Protein AF-A0AA51DRY0-F1 (afdb_monomer_lite)

Foldseek 3Di:
DVVVVVVVVVVCVVVVVVVVVVVVVVVVVCVVDDDPVVLVVVLVVLLVQLVVLLVVLVVCVVVVVPVSSVVSNVVSVVSNVVSVVVVVVVVD

Radius of gyration: 23.42 Å; chains: 1; bounding box: 46×47×59 Å

Sequence (92 aa):
MKQDKLFKVTRKAIERPLEFTQTLLEKTEKVRTPSPRVDKIGRTIGA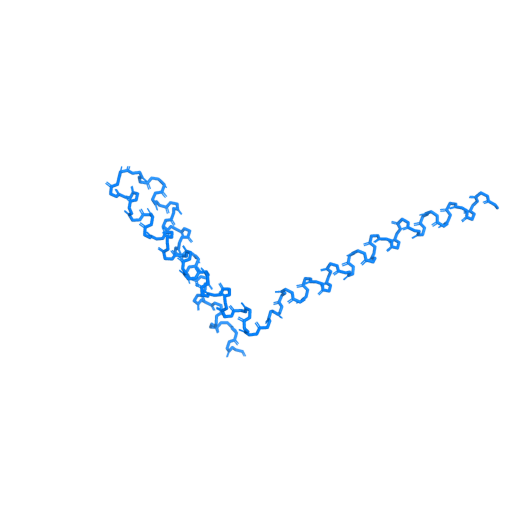YIGIGLLLTGAFQLFVGKIPWAIGTASAGGVTILSNLIYPLKNKK

Secondary structure (DSSP, 8-state):
-HHHHHHHHHHHHHHHHHHHHHHHHHHHHHHHS--HHHHHHHHHHHHHHHHHHHHHHHHHHHTT-HHHHHHHHHHHHHHHHHHHHHHHHTT-

pLDDT: mean 77.58, std 9.6, range [42.0, 89.5]

Structure (mmCIF, N/CA/C/O backbone):
data_AF-A0AA51DRY0-F1
#
_entry.id   AF-A0AA51DRY0-F1
#
loop_
_atom_site.group_PDB
_atom_site.id
_atom_site.type_symbol
_atom_site.label_atom_id
_atom_site.label_alt_id
_atom_site.label_comp_id
_atom_site.label_asym_id
_atom_site.label_entity_id
_atom_site.label_seq_id
_atom_site.pdbx_PDB_ins_code
_atom_site.Cartn_x
_atom_site.Cartn_y
_atom_site.Cartn_z
_atom_site.occupancy
_atom_site.B_iso_or_equiv
_atom_site.auth_seq_id
_atom_site.auth_comp_id
_atom_site.auth_asym_id
_atom_site.auth_atom_id
_atom_site.pdbx_PDB_model_num
ATOM 1 N N . MET A 1 1 ? -30.326 25.549 40.823 1.00 54.81 1 MET A N 1
ATOM 2 C CA . MET A 1 1 ? -30.732 26.008 39.470 1.00 54.81 1 MET A CA 1
ATOM 3 C C . MET A 1 1 ? -29.567 26.293 38.515 1.00 54.81 1 MET A C 1
ATOM 5 O O . MET A 1 1 ? -29.568 25.719 37.432 1.00 54.81 1 MET A O 1
ATOM 9 N N . LYS A 1 2 ? -28.573 27.145 38.843 1.00 58.97 2 LYS A N 1
ATOM 10 C CA . LYS A 1 2 ? -27.395 27.356 37.959 1.00 58.97 2 LYS A CA 1
ATOM 11 C C . LYS A 1 2 ? -26.413 26.169 37.950 1.00 58.97 2 LYS A C 1
ATOM 13 O O . LYS A 1 2 ? -25.914 25.826 36.882 1.00 58.97 2 LYS A O 1
ATOM 18 N N . GLN A 1 3 ? -26.192 25.507 39.091 1.00 62.66 3 GLN A N 1
ATOM 19 C CA . GLN A 1 3 ? -25.313 24.329 39.169 1.00 62.66 3 GLN A CA 1
ATOM 20 C C . GLN A 1 3 ? -25.852 23.118 38.393 1.00 62.66 3 GLN A C 1
ATOM 22 O O . GLN A 1 3 ? -25.092 22.471 37.684 1.00 62.66 3 GLN A O 1
ATOM 27 N N . ASP A 1 4 ? -27.162 22.868 38.423 1.00 66.62 4 ASP A N 1
ATOM 28 C CA . ASP A 1 4 ? -27.782 21.739 37.709 1.00 66.62 4 ASP A CA 1
ATOM 29 C C . ASP A 1 4 ? -27.631 21.849 36.185 1.00 66.62 4 ASP A C 1
ATOM 31 O O . ASP A 1 4 ? -27.465 20.851 35.481 1.00 66.62 4 ASP A O 1
ATOM 35 N N . LYS A 1 5 ? -27.663 23.083 35.658 1.00 67.94 5 LYS A N 1
ATOM 36 C CA . LYS A 1 5 ? -27.408 23.360 34.238 1.00 67.94 5 LYS A CA 1
ATOM 37 C C . LYS A 1 5 ? -25.943 23.129 33.876 1.00 67.94 5 LYS A C 1
ATOM 39 O O . LYS A 1 5 ? -25.684 22.495 32.859 1.00 67.94 5 LYS A O 1
ATOM 44 N N . LEU A 1 6 ? -25.010 23.594 34.708 1.00 69.88 6 LEU A N 1
ATOM 45 C CA . LEU A 1 6 ? -23.573 23.361 34.526 1.00 69.88 6 LEU A CA 1
ATOM 46 C C . LEU A 1 6 ? -23.247 21.866 34.550 1.00 69.88 6 LEU A C 1
ATOM 48 O O . LEU A 1 6 ? -22.597 21.374 33.636 1.00 69.88 6 LEU A O 1
ATOM 52 N N . PHE A 1 7 ? -23.797 21.122 35.509 1.00 73.88 7 PHE A N 1
ATOM 53 C CA . PHE A 1 7 ? -23.597 19.679 35.613 1.00 73.88 7 PHE A CA 1
ATOM 54 C C . PHE A 1 7 ? -24.143 18.927 34.390 1.00 73.88 7 PHE A C 1
ATOM 56 O O . PHE A 1 7 ? -23.475 18.045 33.858 1.00 73.88 7 PHE A O 1
ATOM 63 N N . LYS A 1 8 ? -25.318 19.312 33.869 1.00 70.81 8 LYS A N 1
ATOM 64 C CA . LYS A 1 8 ? -25.873 18.732 32.630 1.00 70.81 8 LYS A CA 1
ATOM 65 C C . LYS A 1 8 ? -25.048 19.059 31.385 1.00 70.81 8 LYS A C 1
ATOM 67 O O . LYS A 1 8 ? -24.937 18.204 30.508 1.00 70.81 8 LYS A O 1
ATOM 72 N N . VAL A 1 9 ? -24.496 20.269 31.286 1.00 74.38 9 VAL A N 1
ATOM 73 C CA . VAL A 1 9 ? -23.635 20.670 30.161 1.00 74.38 9 VAL A CA 1
ATOM 74 C C . VAL A 1 9 ? -22.314 19.911 30.209 1.00 74.38 9 VAL A C 1
ATOM 76 O O . VAL A 1 9 ? -21.940 19.313 29.205 1.00 74.38 9 VAL A O 1
ATOM 79 N N . THR A 1 10 ? -21.663 19.842 31.372 1.00 69.25 10 THR A N 1
ATOM 80 C CA . THR A 1 10 ? -20.425 19.073 31.564 1.00 69.25 10 THR A CA 1
ATOM 81 C C . THR A 1 10 ? -20.646 17.584 31.307 1.00 69.25 10 THR A C 1
ATOM 83 O O . THR A 1 10 ? -19.859 16.958 30.605 1.00 69.25 10 THR A O 1
ATOM 86 N N . ARG A 1 11 ? -21.758 17.016 31.787 1.00 71.38 11 ARG A N 1
ATOM 87 C CA . ARG A 1 11 ? -22.102 15.610 31.545 1.00 71.38 11 ARG A CA 1
ATOM 88 C C . ARG A 1 11 ? -22.328 15.323 30.058 1.00 71.38 11 ARG A C 1
ATOM 90 O O . ARG A 1 11 ? -21.721 14.397 29.533 1.00 71.38 11 ARG A O 1
ATOM 97 N N . LYS A 1 12 ? -23.090 16.167 29.347 1.00 69.38 12 LYS A N 1
ATOM 98 C CA . LYS A 1 12 ? -23.247 16.062 27.883 1.00 69.38 12 LYS A CA 1
ATOM 99 C C . LYS A 1 12 ? -21.927 16.235 27.130 1.00 69.38 12 LYS A C 1
ATOM 101 O O . LYS A 1 12 ? -21.735 15.586 26.107 1.00 69.38 12 LYS A O 1
ATOM 106 N N . ALA A 1 13 ? -21.040 17.105 27.611 1.00 68.50 13 ALA A N 1
ATOM 107 C CA . ALA A 1 13 ? -19.732 17.336 27.007 1.00 68.50 13 ALA A CA 1
ATOM 108 C C . ALA A 1 13 ? -18.781 16.140 27.166 1.00 68.50 13 ALA A C 1
ATOM 110 O O . ALA A 1 13 ? -17.853 16.024 26.379 1.00 68.50 13 ALA A O 1
ATOM 111 N N . ILE A 1 14 ? -19.023 15.251 28.136 1.00 70.25 14 ILE A N 1
ATOM 112 C CA . ILE A 1 14 ? -18.240 14.027 28.363 1.00 70.25 14 ILE A CA 1
ATOM 113 C C . ILE A 1 14 ? -18.909 12.808 27.707 1.00 70.25 14 ILE A C 1
ATOM 115 O O . ILE A 1 14 ? -18.230 12.011 27.068 1.00 70.25 14 ILE A O 1
ATOM 119 N N . GLU A 1 15 ? -20.235 12.678 27.797 1.00 71.31 15 GLU A N 1
ATOM 120 C CA . GLU A 1 15 ? -20.985 11.555 27.211 1.00 71.31 15 GLU A CA 1
ATOM 121 C C . GLU A 1 15 ? -20.852 11.513 25.684 1.00 71.31 15 GLU A C 1
ATOM 123 O O . GLU A 1 15 ? -20.600 10.456 25.116 1.00 71.31 15 GLU A O 1
ATOM 128 N N . ARG A 1 16 ? -20.919 12.666 25.007 1.00 71.69 16 ARG A N 1
ATOM 129 C CA . ARG A 1 16 ? -20.805 12.737 23.540 1.00 71.69 16 ARG A CA 1
ATOM 130 C C . ARG A 1 16 ? -19.460 12.242 22.988 1.00 71.69 16 ARG A C 1
ATOM 132 O O . ARG A 1 16 ? -19.484 11.415 22.077 1.00 71.69 16 ARG A O 1
ATOM 139 N N . PRO A 1 17 ? -18.294 12.699 23.481 1.00 74.50 17 PRO A N 1
ATOM 140 C CA . PRO A 1 17 ? -17.014 12.161 23.031 1.00 74.50 17 PRO A CA 1
ATOM 141 C C . PRO A 1 17 ? -16.794 10.711 23.474 1.00 74.50 17 PRO A C 1
ATOM 143 O O . PRO A 1 17 ? -16.128 9.973 22.751 1.00 74.50 17 PRO A O 1
ATOM 146 N N . LEU A 1 18 ? -17.368 10.270 24.599 1.00 78.62 18 LEU A N 1
ATOM 147 C CA . LEU A 1 18 ? -17.270 8.877 25.043 1.00 78.62 18 LEU A CA 1
ATOM 148 C C . LEU A 1 18 ? -18.048 7.928 24.115 1.00 78.62 18 LEU A C 1
ATOM 150 O O . LEU A 1 18 ? -17.473 6.960 23.621 1.00 78.62 18 LEU A O 1
ATOM 154 N N . GLU A 1 19 ? -19.309 8.244 23.805 1.00 80.69 19 GLU A N 1
ATOM 155 C CA . GLU A 1 19 ? -20.136 7.506 22.836 1.00 80.69 19 GLU A CA 1
ATOM 156 C C . GLU A 1 19 ? -19.487 7.487 21.446 1.00 80.69 19 GLU A C 1
ATOM 158 O O . GLU A 1 19 ? -19.449 6.454 20.772 1.00 80.69 19 GLU A O 1
ATOM 163 N N . PHE A 1 20 ? -18.923 8.621 21.021 1.00 78.00 20 PHE A N 1
ATOM 164 C CA . PHE A 1 20 ? -18.199 8.718 19.758 1.00 78.00 20 PHE A CA 1
ATOM 165 C C . PHE A 1 20 ? -16.955 7.822 19.746 1.00 78.00 20 PHE A C 1
ATOM 167 O O . PHE A 1 20 ? -16.742 7.078 18.791 1.00 78.00 20 PHE A O 1
ATOM 174 N N . THR A 1 21 ? -16.171 7.833 20.825 1.00 79.94 21 THR A N 1
ATOM 175 C CA . THR A 1 21 ? -14.977 6.987 20.965 1.00 79.94 21 THR A CA 1
ATOM 176 C C . THR A 1 21 ? -15.343 5.507 20.955 1.00 79.94 21 THR A C 1
ATOM 178 O O . THR A 1 21 ? -14.698 4.734 20.253 1.00 79.94 21 THR A O 1
ATOM 181 N N . GLN A 1 22 ? -16.404 5.110 21.664 1.00 83.00 22 GLN A N 1
ATOM 182 C CA . GLN A 1 22 ? -16.899 3.730 21.663 1.00 83.00 22 GLN A CA 1
ATOM 183 C C . GLN A 1 22 ? -17.372 3.295 20.272 1.00 83.00 22 GLN A C 1
ATOM 185 O O . GLN A 1 22 ? -16.973 2.236 19.795 1.00 83.00 22 GLN A O 1
ATOM 190 N N . THR A 1 23 ? -18.129 4.146 19.575 1.00 82.44 23 THR A N 1
ATOM 191 C CA . THR A 1 23 ? -18.594 3.873 18.205 1.00 82.44 23 THR A CA 1
ATOM 192 C C . THR A 1 23 ? -17.423 3.723 17.228 1.00 82.44 23 THR A C 1
ATOM 194 O O . THR A 1 23 ? -17.438 2.867 16.340 1.00 82.44 23 THR A O 1
ATOM 197 N N . LEU A 1 24 ? -16.385 4.553 17.375 1.00 83.25 24 LEU A N 1
ATOM 198 C CA . LEU A 1 24 ? -15.164 4.449 16.579 1.00 83.25 24 LEU A CA 1
ATOM 199 C C . LEU A 1 24 ? -14.379 3.178 16.897 1.00 83.25 24 LEU A C 1
ATOM 201 O O . LEU A 1 24 ? -13.860 2.554 15.974 1.00 83.25 24 LEU A O 1
ATOM 205 N N . LEU A 1 25 ? -14.313 2.781 18.167 1.00 82.62 25 LEU A N 1
ATOM 206 C CA . LEU A 1 25 ? -13.692 1.531 18.600 1.00 82.62 25 LEU A CA 1
ATOM 207 C C . LEU A 1 25 ? -14.390 0.325 17.969 1.00 82.62 25 LEU A C 1
ATOM 209 O O . LEU A 1 25 ? -13.725 -0.486 17.333 1.00 82.62 25 LEU A O 1
ATOM 213 N N . GLU A 1 26 ? -15.721 0.272 18.030 1.00 80.00 26 GLU A N 1
ATOM 214 C CA . GLU A 1 26 ? -16.533 -0.793 17.426 1.00 80.00 26 GLU A CA 1
ATOM 215 C C . GLU A 1 26 ? -16.361 -0.863 15.900 1.00 80.00 26 GLU A C 1
ATOM 217 O O . GLU A 1 26 ? -16.235 -1.941 15.310 1.00 80.00 26 GLU A O 1
ATOM 222 N N . LYS A 1 27 ? -16.329 0.297 15.228 1.00 79.19 27 LYS A N 1
ATOM 223 C CA . LYS A 1 27 ? -16.038 0.359 13.788 1.00 79.19 27 LYS A CA 1
ATOM 224 C C . LYS A 1 27 ? -14.615 -0.094 13.478 1.00 79.19 27 LYS A C 1
ATOM 226 O O . LYS A 1 27 ? -14.413 -0.809 12.500 1.00 79.19 27 LYS A O 1
ATOM 231 N N . THR A 1 28 ? -13.641 0.305 14.289 1.00 76.19 28 THR A N 1
ATOM 232 C CA . THR A 1 28 ? -12.231 -0.057 14.099 1.00 76.19 28 THR A CA 1
ATOM 233 C C . THR A 1 28 ? -12.018 -1.549 14.312 1.00 76.19 28 THR A C 1
ATOM 235 O O . THR A 1 28 ? -11.291 -2.171 13.545 1.00 76.19 28 THR A O 1
ATOM 238 N N . GLU A 1 29 ? -12.688 -2.149 15.293 1.00 72.12 29 GLU A N 1
ATOM 239 C CA . GLU A 1 29 ? -12.651 -3.589 15.535 1.00 72.12 29 GLU A CA 1
ATOM 240 C C . GLU A 1 29 ? -13.178 -4.366 14.323 1.00 72.12 29 GLU A C 1
ATOM 242 O O . GLU A 1 29 ? -12.486 -5.245 13.816 1.00 72.12 29 GLU A O 1
ATOM 247 N N . LYS A 1 30 ? -14.319 -3.947 13.755 1.00 67.06 30 LYS A N 1
ATOM 248 C CA . LYS A 1 30 ? -14.864 -4.530 12.512 1.00 67.06 30 LYS A CA 1
ATOM 249 C C . LYS A 1 30 ? -13.933 -4.385 11.303 1.00 67.06 30 LYS A C 1
ATOM 251 O O . LYS A 1 30 ? -13.960 -5.227 10.409 1.00 67.06 30 LYS A O 1
ATOM 256 N N . VAL A 1 31 ? -13.120 -3.329 11.251 1.00 70.56 31 VAL A N 1
ATOM 257 C CA . VAL A 1 31 ? -12.107 -3.127 10.198 1.00 70.56 31 VAL A CA 1
ATOM 258 C C . VAL A 1 31 ? -10.844 -3.955 10.466 1.00 70.56 31 VAL A C 1
ATOM 260 O O . VAL A 1 31 ? -10.196 -4.400 9.521 1.00 70.56 31 VAL A O 1
ATOM 263 N N . ARG A 1 32 ? -10.498 -4.192 11.736 1.00 65.25 32 ARG A N 1
ATOM 264 C CA . ARG A 1 32 ? -9.314 -4.956 12.157 1.00 65.25 32 ARG A CA 1
ATOM 265 C C . ARG A 1 32 ? -9.458 -6.455 11.888 1.00 65.25 32 ARG A C 1
ATOM 267 O O . ARG A 1 32 ? -8.459 -7.106 11.590 1.00 65.25 32 ARG A O 1
ATOM 274 N N . THR A 1 33 ? -10.674 -6.988 11.963 1.00 70.12 33 THR A N 1
ATOM 275 C CA . THR A 1 33 ? -11.015 -8.383 11.638 1.00 70.12 33 THR A CA 1
ATOM 276 C C . THR A 1 33 ? -12.003 -8.435 10.469 1.00 70.12 33 THR A C 1
ATOM 278 O O . THR A 1 33 ? -13.181 -8.758 10.643 1.00 70.12 33 THR A O 1
ATOM 281 N N . PRO A 1 34 ? -11.549 -8.109 9.245 1.00 69.44 34 PRO A N 1
ATOM 282 C CA . PRO A 1 34 ? -12.418 -8.122 8.080 1.00 69.44 34 PRO A CA 1
ATOM 283 C C . PRO A 1 34 ? -12.903 -9.545 7.775 1.00 69.44 34 PRO A C 1
ATOM 285 O O . PRO A 1 34 ? -12.206 -10.535 8.002 1.00 69.44 34 PRO A O 1
ATOM 288 N N . SER A 1 35 ? -14.104 -9.654 7.201 1.00 76.62 35 SER A N 1
ATOM 289 C CA . SER A 1 35 ? -14.609 -10.946 6.725 1.00 76.62 35 SER A CA 1
ATOM 290 C C . SER A 1 35 ? -13.702 -11.529 5.621 1.00 76.62 35 SER A C 1
ATOM 292 O O . SER A 1 35 ? -13.119 -10.765 4.843 1.00 76.62 35 SER A O 1
ATOM 294 N N . PRO A 1 36 ? -13.640 -12.866 5.454 1.00 76.75 36 PRO A N 1
ATOM 295 C CA . PRO A 1 36 ? -12.747 -13.512 4.481 1.00 76.75 36 PRO A CA 1
ATOM 296 C C . PRO A 1 36 ? -12.941 -13.037 3.033 1.00 76.75 36 PRO A C 1
ATOM 298 O O . PRO A 1 36 ? -12.005 -13.040 2.235 1.00 76.75 36 PRO A O 1
ATOM 301 N N . ARG A 1 37 ? -14.165 -12.623 2.675 1.00 78.06 37 ARG A N 1
ATOM 302 C CA . ARG A 1 37 ? -14.488 -12.102 1.338 1.00 78.06 37 ARG A CA 1
ATOM 303 C C . ARG A 1 37 ? -13.875 -10.723 1.105 1.00 78.06 37 ARG A C 1
ATOM 305 O O . ARG A 1 37 ? -13.290 -10.492 0.052 1.00 78.06 37 ARG A O 1
ATOM 312 N N . VAL A 1 38 ? -14.001 -9.832 2.088 1.00 79.62 38 VAL A N 1
ATOM 313 C CA . VAL A 1 38 ? -13.465 -8.465 2.022 1.00 79.62 38 VAL A CA 1
ATOM 314 C C . VAL A 1 38 ? -11.940 -8.496 2.024 1.00 79.62 38 VAL A C 1
ATOM 316 O O . VAL A 1 38 ? -11.323 -7.809 1.215 1.00 79.62 38 VAL A O 1
ATOM 319 N N . ASP A 1 39 ? -11.341 -9.360 2.846 1.00 79.12 39 ASP A N 1
ATOM 320 C CA . ASP A 1 39 ? -9.893 -9.572 2.861 1.00 79.12 39 ASP A CA 1
ATOM 321 C C . ASP A 1 39 ? -9.377 -10.042 1.491 1.00 79.12 39 ASP A C 1
ATOM 323 O O . ASP A 1 39 ? -8.443 -9.463 0.938 1.00 79.12 39 ASP A O 1
ATOM 327 N N . LYS A 1 40 ? -10.044 -11.023 0.865 1.00 80.06 40 LYS A N 1
ATOM 328 C CA . LYS A 1 40 ? -9.668 -11.508 -0.472 1.00 80.06 40 LYS A CA 1
ATOM 329 C C . LYS A 1 40 ? -9.708 -10.400 -1.531 1.00 80.06 40 LYS A C 1
ATOM 331 O O . LYS A 1 40 ? -8.776 -10.296 -2.322 1.00 80.06 40 LYS A O 1
ATOM 336 N N . ILE A 1 41 ? -10.750 -9.566 -1.529 1.00 84.75 41 ILE A N 1
ATOM 337 C CA . ILE A 1 41 ? -10.875 -8.430 -2.458 1.00 84.75 41 ILE A CA 1
ATOM 338 C C . ILE A 1 41 ? -9.759 -7.410 -2.212 1.00 84.75 41 ILE A C 1
ATOM 340 O O . ILE A 1 41 ? -9.089 -7.003 -3.161 1.00 84.75 41 ILE A O 1
ATOM 344 N N . GLY A 1 42 ? -9.522 -7.045 -0.949 1.00 81.75 42 GLY A N 1
ATOM 345 C CA . GLY A 1 42 ? -8.456 -6.120 -0.568 1.00 81.75 42 GLY A CA 1
ATOM 346 C C . GLY A 1 42 ? -7.084 -6.599 -1.042 1.00 81.75 42 GLY A C 1
ATOM 347 O O . GLY A 1 42 ? -6.331 -5.826 -1.634 1.00 81.75 42 GLY A O 1
ATOM 348 N N . ARG A 1 43 ? -6.795 -7.897 -0.897 1.00 80.38 43 ARG A N 1
ATOM 349 C CA . ARG A 1 43 ? -5.553 -8.501 -1.402 1.00 80.38 43 ARG A CA 1
ATOM 350 C C . ARG A 1 43 ? -5.445 -8.473 -2.917 1.00 80.38 43 ARG A C 1
ATOM 352 O O . ARG A 1 43 ? -4.370 -8.206 -3.449 1.00 80.38 43 ARG A O 1
ATOM 359 N N . THR A 1 44 ? -6.530 -8.764 -3.627 1.00 85.06 44 THR A N 1
ATOM 360 C CA . THR A 1 44 ? -6.536 -8.725 -5.092 1.00 85.06 44 THR A CA 1
ATOM 361 C C . THR A 1 44 ? -6.274 -7.307 -5.600 1.00 85.06 44 THR A C 1
ATOM 363 O O . THR A 1 44 ? -5.421 -7.119 -6.462 1.00 85.06 44 THR A O 1
ATOM 366 N N . ILE A 1 45 ? -6.926 -6.300 -5.015 1.00 88.00 45 ILE A N 1
ATOM 367 C CA . ILE A 1 45 ? -6.689 -4.888 -5.347 1.00 88.00 45 ILE A CA 1
ATOM 368 C C . ILE A 1 45 ? -5.242 -4.493 -5.022 1.00 88.00 45 ILE A C 1
ATOM 370 O O . ILE A 1 45 ? -4.567 -3.905 -5.865 1.00 88.00 45 ILE A O 1
ATOM 374 N N . GLY A 1 46 ? -4.735 -4.868 -3.844 1.00 85.50 46 GLY A N 1
ATOM 375 C CA . GLY A 1 46 ? -3.351 -4.603 -3.446 1.00 85.50 46 GLY A CA 1
ATOM 376 C C . GLY A 1 46 ? -2.324 -5.213 -4.404 1.00 85.50 46 GLY A C 1
ATOM 377 O O . GLY A 1 46 ? -1.340 -4.561 -4.745 1.00 85.50 46 GLY A O 1
ATOM 378 N N . ALA A 1 47 ? -2.575 -6.427 -4.908 1.00 85.19 47 ALA A N 1
ATOM 379 C CA . ALA A 1 47 ? -1.727 -7.057 -5.919 1.00 85.19 47 ALA A CA 1
ATOM 380 C C . ALA A 1 47 ? -1.720 -6.268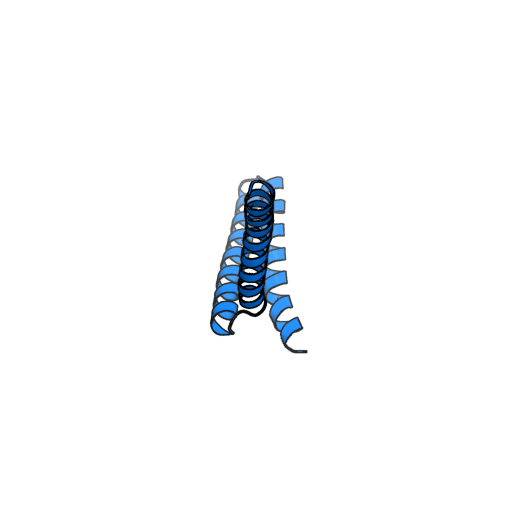 -7.237 1.00 85.19 47 ALA A C 1
ATOM 382 O O . ALA A 1 47 ? -0.647 -5.991 -7.769 1.00 85.19 47 ALA A O 1
ATOM 383 N N . TYR A 1 48 ? -2.891 -5.864 -7.741 1.00 87.56 48 TYR A N 1
ATOM 384 C CA . TYR A 1 48 ? -2.986 -5.076 -8.973 1.00 87.56 48 TYR A CA 1
ATOM 385 C C . TYR A 1 48 ? -2.288 -3.720 -8.850 1.00 87.56 48 TYR A C 1
ATOM 387 O O . TYR A 1 48 ? -1.542 -3.335 -9.750 1.00 87.56 48 TYR A O 1
ATOM 395 N N . ILE A 1 49 ? -2.471 -3.023 -7.725 1.00 89.25 49 ILE A N 1
ATOM 396 C CA . ILE A 1 49 ? -1.791 -1.751 -7.450 1.00 89.25 49 ILE A CA 1
ATOM 397 C C . ILE A 1 49 ? -0.274 -1.959 -7.392 1.00 89.25 49 ILE A C 1
ATOM 399 O O . ILE A 1 49 ? 0.473 -1.212 -8.021 1.00 89.25 49 ILE A O 1
ATOM 403 N N . GLY A 1 50 ? 0.187 -2.997 -6.689 1.00 86.62 50 GLY A N 1
ATOM 404 C CA . GLY A 1 50 ? 1.607 -3.328 -6.592 1.00 86.62 50 GLY A CA 1
ATOM 405 C C . GLY A 1 50 ? 2.250 -3.622 -7.952 1.00 86.62 50 GLY A C 1
ATOM 406 O O . GLY A 1 50 ? 3.316 -3.087 -8.255 1.00 86.62 50 GLY A O 1
ATOM 407 N N . ILE A 1 51 ? 1.583 -4.410 -8.803 1.00 88.12 51 ILE A N 1
ATOM 408 C CA . ILE A 1 51 ? 2.038 -4.699 -10.173 1.00 88.12 51 ILE A CA 1
ATOM 409 C C . ILE A 1 51 ? 2.057 -3.417 -11.016 1.00 88.12 51 ILE A C 1
ATOM 411 O O . ILE A 1 51 ? 3.043 -3.151 -11.701 1.00 88.12 51 ILE A O 1
ATOM 415 N N . GLY A 1 52 ? 1.008 -2.593 -10.938 1.00 89.50 52 GLY A N 1
ATOM 416 C CA . GLY A 1 52 ? 0.937 -1.319 -11.657 1.00 89.50 52 GLY A CA 1
ATOM 417 C C . GLY A 1 52 ? 2.067 -0.358 -11.276 1.00 89.50 52 GLY A C 1
ATOM 418 O O . GLY A 1 52 ? 2.685 0.250 -12.152 1.00 89.50 52 GLY A O 1
ATOM 419 N N . LEU A 1 53 ? 2.396 -0.269 -9.985 1.00 88.44 53 LEU A N 1
ATOM 420 C CA . LEU A 1 53 ? 3.522 0.522 -9.479 1.00 88.44 53 LEU A CA 1
ATOM 421 C C . LEU A 1 53 ? 4.869 0.004 -9.999 1.00 88.44 53 LEU A C 1
ATOM 423 O O . LEU A 1 53 ? 5.696 0.803 -10.434 1.00 88.44 53 LEU A O 1
ATOM 427 N N . LEU A 1 54 ? 5.079 -1.317 -10.021 1.00 87.25 54 LEU A N 1
ATOM 428 C CA . LEU A 1 54 ? 6.300 -1.906 -10.580 1.00 87.25 54 LEU A CA 1
ATOM 429 C C . LEU A 1 54 ? 6.448 -1.623 -12.079 1.00 87.25 54 LEU A C 1
ATOM 431 O O . LEU A 1 54 ? 7.519 -1.205 -12.513 1.00 87.25 54 LEU A O 1
ATOM 435 N N . LEU A 1 55 ? 5.379 -1.800 -12.862 1.00 89.19 55 LEU A N 1
ATOM 436 C CA . LEU A 1 55 ? 5.390 -1.515 -14.301 1.00 89.19 55 LEU A CA 1
ATOM 437 C C . LEU A 1 55 ? 5.640 -0.029 -14.580 1.00 89.19 55 LEU A C 1
ATOM 439 O O . LEU A 1 55 ? 6.424 0.315 -15.462 1.00 89.19 55 LEU A O 1
ATOM 443 N N . THR A 1 56 ? 5.025 0.855 -13.792 1.00 87.88 56 THR A N 1
ATOM 444 C CA . THR A 1 56 ? 5.235 2.305 -13.901 1.00 87.88 56 THR A CA 1
ATOM 445 C C . THR A 1 56 ? 6.674 2.686 -13.549 1.00 87.88 56 THR A C 1
ATOM 447 O O . THR A 1 56 ? 7.287 3.481 -14.260 1.00 87.88 56 THR A O 1
ATOM 450 N N . GLY A 1 57 ? 7.242 2.093 -12.494 1.00 82.31 57 GLY A N 1
ATOM 451 C CA . GLY A 1 57 ? 8.647 2.280 -12.133 1.00 82.31 57 GLY A CA 1
ATOM 452 C C . GLY A 1 57 ? 9.595 1.801 -13.234 1.00 82.31 57 GLY A C 1
ATOM 453 O O . GLY A 1 57 ? 10.518 2.525 -13.601 1.00 82.31 57 GLY A O 1
ATOM 454 N N . ALA A 1 58 ? 9.322 0.636 -13.831 1.00 84.62 58 ALA A N 1
ATOM 455 C CA . ALA A 1 58 ? 10.087 0.121 -14.965 1.00 84.62 58 ALA A CA 1
ATOM 456 C C . ALA A 1 58 ? 10.014 1.066 -16.175 1.00 84.62 58 ALA A C 1
ATOM 458 O O . ALA A 1 58 ? 11.042 1.405 -16.753 1.00 84.62 58 ALA A O 1
ATOM 459 N N . PHE A 1 59 ? 8.825 1.572 -16.513 1.00 88.06 59 PHE A N 1
ATOM 460 C CA . PHE A 1 59 ? 8.655 2.560 -17.580 1.00 88.06 59 PHE A CA 1
ATOM 461 C C . PHE A 1 59 ? 9.428 3.861 -17.305 1.00 88.06 59 PHE A C 1
ATOM 463 O O . PHE A 1 59 ? 10.071 4.407 -18.198 1.00 88.06 59 PHE A O 1
ATOM 470 N N . GLN A 1 60 ? 9.439 4.345 -16.061 1.00 86.12 60 GLN A N 1
ATOM 471 C CA . GLN A 1 60 ? 10.194 5.544 -15.682 1.00 86.12 60 GLN A CA 1
ATOM 472 C C . GLN A 1 60 ? 11.716 5.369 -15.795 1.00 86.12 60 GLN A C 1
ATOM 474 O O . GLN A 1 60 ? 12.402 6.362 -16.053 1.00 86.12 60 GLN A O 1
ATOM 479 N N . LEU A 1 61 ? 12.241 4.141 -15.666 1.00 83.38 61 LEU A N 1
ATOM 480 C CA . LEU A 1 61 ? 13.647 3.849 -15.978 1.00 83.38 61 LEU A CA 1
ATOM 481 C C . LEU A 1 61 ? 13.936 4.072 -17.464 1.00 83.38 61 LEU A C 1
ATOM 483 O O . LEU A 1 61 ? 14.923 4.728 -17.789 1.00 83.38 61 LEU A O 1
ATOM 487 N N . PHE A 1 62 ? 13.053 3.610 -18.357 1.00 85.50 62 PHE A N 1
ATOM 488 C CA . PHE A 1 62 ? 13.204 3.811 -19.805 1.00 85.50 62 PHE A CA 1
ATOM 489 C C . PHE A 1 62 ? 13.128 5.288 -20.218 1.00 85.50 62 PHE A C 1
ATOM 491 O O . PHE A 1 62 ? 13.794 5.696 -21.162 1.00 85.50 62 PHE A O 1
ATOM 498 N N . VAL A 1 63 ? 12.364 6.107 -19.489 1.00 87.56 63 VAL A N 1
ATOM 499 C CA . VAL A 1 63 ? 12.243 7.561 -19.726 1.00 87.56 63 VAL A CA 1
ATOM 500 C C . VAL A 1 63 ? 13.379 8.360 -19.049 1.00 87.56 63 VAL A C 1
ATOM 502 O O . VAL A 1 63 ? 13.420 9.585 -19.130 1.00 87.56 63 VAL A O 1
ATOM 505 N N . GLY A 1 64 ? 14.319 7.696 -18.365 1.00 81.69 64 GLY A N 1
ATOM 506 C CA . GLY A 1 64 ? 15.473 8.338 -17.721 1.00 81.69 64 GLY A CA 1
ATOM 507 C C . GLY A 1 64 ? 15.158 9.057 -16.402 1.00 81.69 64 GLY A C 1
ATOM 508 O O . GLY A 1 64 ? 16.007 9.759 -15.855 1.00 81.69 64 GLY A O 1
ATOM 509 N N . LYS A 1 65 ? 13.957 8.874 -15.837 1.00 83.75 65 LYS A N 1
ATOM 510 C CA . LYS A 1 65 ? 13.540 9.473 -14.555 1.00 83.75 65 LYS A CA 1
ATOM 511 C C . LYS A 1 65 ? 13.887 8.555 -13.3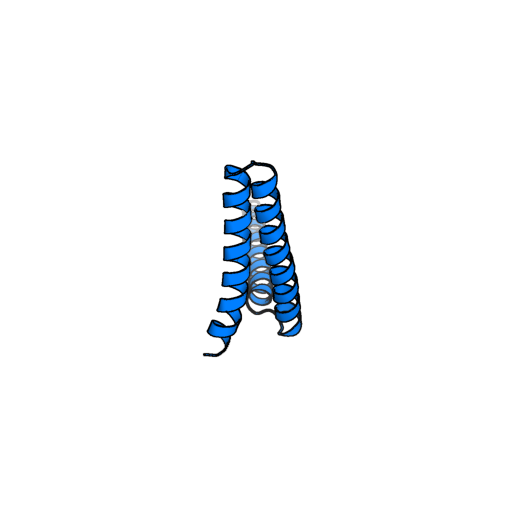81 1.00 83.75 65 LYS A C 1
ATOM 513 O O . LYS A 1 65 ? 13.014 8.107 -12.641 1.00 83.75 65 LYS A O 1
ATOM 518 N N . ILE A 1 66 ? 15.182 8.307 -13.201 1.00 80.75 66 ILE A N 1
ATOM 519 C CA . ILE A 1 66 ? 15.731 7.343 -12.230 1.00 80.75 66 ILE A CA 1
ATOM 520 C C . ILE A 1 66 ? 15.240 7.568 -10.781 1.00 80.75 66 ILE A C 1
ATOM 522 O O . ILE A 1 66 ? 14.825 6.590 -10.158 1.00 80.75 66 ILE A O 1
ATOM 526 N N . PRO A 1 67 ? 15.195 8.799 -10.223 1.00 84.62 67 PRO A N 1
ATOM 527 C CA . PRO A 1 67 ? 14.747 8.996 -8.838 1.00 84.62 67 PRO A CA 1
ATOM 528 C C . PRO A 1 67 ? 13.283 8.589 -8.621 1.00 84.62 67 PRO A C 1
ATOM 530 O O . PRO A 1 67 ? 12.941 7.964 -7.618 1.00 84.62 67 PRO A O 1
ATOM 533 N N . TRP A 1 68 ? 12.424 8.899 -9.596 1.00 79.19 68 TRP A N 1
ATOM 534 C CA . TRP A 1 68 ? 11.012 8.521 -9.577 1.00 79.19 68 TRP A CA 1
ATOM 535 C C . TRP A 1 68 ? 10.843 7.016 -9.747 1.00 79.19 68 TRP A C 1
ATOM 537 O O . TRP A 1 68 ? 10.071 6.401 -9.016 1.00 79.19 68 TRP A O 1
ATOM 547 N N . ALA A 1 69 ? 11.620 6.408 -10.642 1.00 80.81 69 ALA A N 1
ATOM 548 C CA . ALA A 1 69 ? 11.582 4.973 -10.859 1.00 80.81 69 ALA A CA 1
ATOM 549 C C . ALA A 1 69 ? 11.909 4.182 -9.587 1.00 80.81 69 ALA A C 1
ATOM 551 O O . ALA A 1 69 ? 11.189 3.242 -9.256 1.00 80.81 69 ALA A O 1
ATOM 552 N N . ILE A 1 70 ? 12.943 4.598 -8.845 1.00 85.88 70 ILE A N 1
ATOM 553 C CA . ILE A 1 70 ? 13.319 3.969 -7.573 1.00 85.88 70 ILE A CA 1
ATOM 554 C C .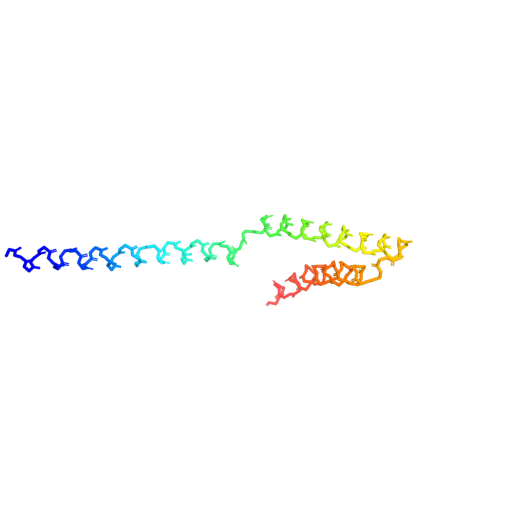 ILE A 1 70 ? 12.164 4.076 -6.577 1.00 85.88 70 ILE A C 1
ATOM 556 O O . ILE A 1 70 ? 11.747 3.060 -6.023 1.00 85.88 70 ILE A O 1
ATOM 560 N N . GLY A 1 71 ? 11.600 5.272 -6.381 1.00 86.00 71 GLY A N 1
ATOM 561 C CA . GLY A 1 71 ? 10.473 5.469 -5.463 1.00 86.00 71 GLY A CA 1
ATOM 562 C C . GLY A 1 71 ? 9.260 4.606 -5.823 1.00 86.00 71 GLY A C 1
ATOM 563 O O . GLY A 1 71 ? 8.702 3.912 -4.970 1.00 86.00 71 GLY A O 1
ATOM 564 N N . THR A 1 72 ? 8.896 4.585 -7.104 1.00 85.12 72 THR A N 1
ATOM 565 C CA . THR A 1 72 ? 7.710 3.874 -7.599 1.00 85.12 72 THR A CA 1
ATOM 566 C C . THR A 1 72 ? 7.892 2.354 -7.530 1.00 85.12 72 THR A C 1
ATOM 568 O O . THR A 1 72 ? 7.001 1.643 -7.062 1.00 85.12 72 THR A O 1
ATOM 571 N N . ALA A 1 73 ? 9.070 1.848 -7.909 1.00 82.50 73 ALA A N 1
ATOM 572 C CA . ALA A 1 73 ? 9.391 0.425 -7.836 1.00 82.50 73 ALA A CA 1
ATOM 573 C C . ALA A 1 73 ? 9.486 -0.074 -6.384 1.00 82.50 73 ALA A C 1
ATOM 575 O O . ALA A 1 73 ? 8.977 -1.150 -6.070 1.00 82.50 73 ALA A O 1
ATOM 576 N N . SER A 1 74 ? 10.063 0.729 -5.482 1.00 85.69 74 SER A N 1
ATOM 577 C CA . SER A 1 74 ? 10.129 0.423 -4.045 1.00 85.69 74 SER A CA 1
ATOM 578 C C . SER A 1 74 ? 8.731 0.288 -3.440 1.00 85.69 74 SER A C 1
ATOM 580 O O . SER A 1 74 ? 8.432 -0.702 -2.773 1.00 85.69 74 SER A O 1
ATOM 582 N N . ALA A 1 75 ? 7.846 1.250 -3.719 1.00 85.62 75 ALA A N 1
ATOM 583 C CA . ALA A 1 75 ? 6.464 1.232 -3.247 1.00 85.62 75 ALA A CA 1
ATOM 584 C C . ALA A 1 75 ? 5.683 0.021 -3.790 1.00 85.62 75 ALA A C 1
ATOM 586 O O . ALA A 1 75 ? 4.973 -0.649 -3.034 1.00 85.62 75 ALA A O 1
ATOM 587 N N . GLY A 1 76 ? 5.850 -0.307 -5.077 1.00 84.88 76 GLY A N 1
ATOM 588 C CA . GLY A 1 76 ? 5.252 -1.501 -5.683 1.00 84.88 76 GLY A CA 1
ATOM 589 C C . GLY A 1 76 ? 5.747 -2.800 -5.041 1.00 84.88 76 GLY A C 1
ATOM 590 O O . GLY A 1 76 ? 4.939 -3.652 -4.664 1.00 84.88 76 GLY A O 1
ATOM 591 N N . GLY A 1 77 ? 7.061 -2.917 -4.829 1.00 84.94 77 GLY A N 1
ATOM 592 C CA . GLY A 1 77 ? 7.684 -4.069 -4.177 1.00 84.94 77 GLY A CA 1
ATOM 593 C C . GLY A 1 77 ? 7.191 -4.283 -2.745 1.00 84.94 77 GLY A C 1
ATOM 594 O O . GLY A 1 77 ? 6.756 -5.383 -2.407 1.00 84.94 77 GLY A O 1
ATOM 595 N N . VAL A 1 78 ? 7.171 -3.231 -1.918 1.00 86.75 78 VAL A N 1
ATOM 596 C CA . VAL A 1 78 ? 6.672 -3.295 -0.528 1.00 86.75 78 VAL A CA 1
ATOM 597 C C . VAL A 1 78 ? 5.190 -3.677 -0.475 1.00 86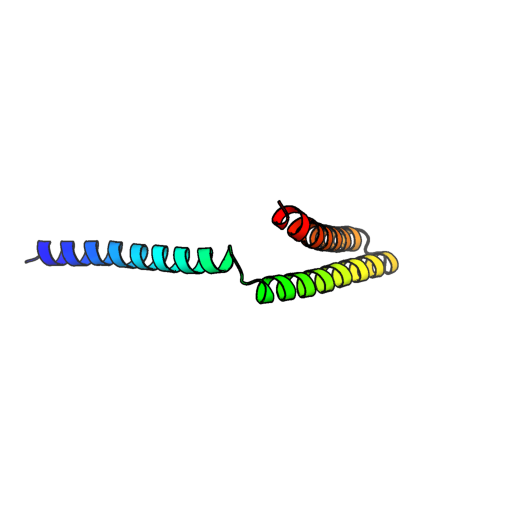.75 78 VAL A C 1
ATOM 599 O O . VAL A 1 78 ? 4.782 -4.447 0.398 1.00 86.75 78 VAL A O 1
ATOM 602 N N . THR A 1 79 ? 4.386 -3.183 -1.420 1.00 85.00 79 THR A N 1
ATOM 603 C CA . THR A 1 79 ? 2.953 -3.500 -1.513 1.00 85.00 79 THR A CA 1
ATOM 604 C C . THR A 1 79 ? 2.731 -4.984 -1.806 1.00 85.00 79 THR A C 1
ATOM 606 O O . THR A 1 79 ? 1.946 -5.641 -1.119 1.00 85.00 79 THR A O 1
ATOM 609 N N . ILE A 1 80 ? 3.462 -5.546 -2.775 1.00 82.88 80 ILE A N 1
ATOM 610 C CA . ILE A 1 80 ? 3.384 -6.978 -3.104 1.00 82.88 80 ILE A CA 1
ATOM 611 C C . ILE A 1 80 ? 3.894 -7.820 -1.939 1.00 82.88 80 ILE A C 1
ATOM 613 O O . ILE A 1 80 ? 3.233 -8.780 -1.545 1.00 82.88 80 ILE A O 1
ATOM 617 N N . LEU A 1 81 ? 5.033 -7.442 -1.355 1.00 83.38 81 LEU A N 1
ATOM 618 C CA . LEU A 1 81 ? 5.632 -8.168 -0.240 1.00 83.38 81 LEU A CA 1
ATOM 619 C C . LEU A 1 81 ? 4.686 -8.207 0.969 1.00 83.38 81 LEU A C 1
ATOM 621 O O . LEU A 1 81 ? 4.469 -9.268 1.551 1.00 83.38 81 LEU A O 1
ATOM 625 N N . SER A 1 82 ? 4.048 -7.081 1.294 1.00 77.69 82 SER A N 1
ATOM 626 C CA . SER A 1 82 ? 3.048 -7.009 2.366 1.00 77.69 82 SER A CA 1
ATOM 627 C C . SER A 1 82 ? 1.842 -7.903 2.080 1.00 77.69 82 SER A C 1
ATOM 629 O O . SER A 1 82 ? 1.388 -8.633 2.963 1.00 77.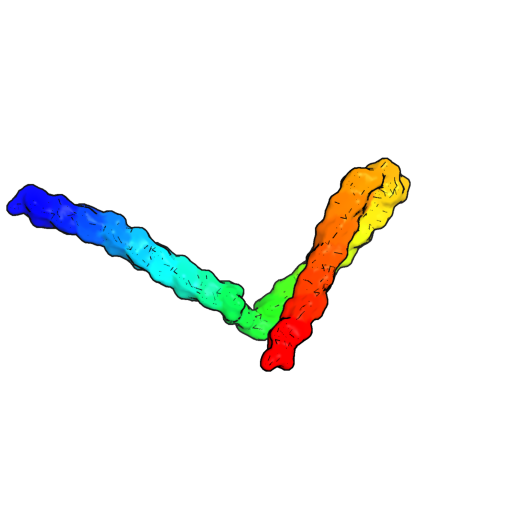69 82 SER A O 1
ATOM 631 N N . ASN A 1 83 ? 1.357 -7.904 0.837 1.00 80.25 83 ASN A N 1
ATOM 632 C CA . ASN A 1 83 ? 0.232 -8.737 0.420 1.00 80.25 83 ASN A CA 1
ATOM 633 C C . ASN A 1 83 ? 0.554 -10.243 0.463 1.00 80.25 83 ASN A C 1
ATOM 635 O O . ASN A 1 83 ? -0.331 -11.065 0.692 1.00 80.25 83 ASN A O 1
ATOM 639 N N . LEU A 1 84 ? 1.825 -10.605 0.268 1.00 76.69 84 LEU A N 1
ATOM 640 C CA . LEU A 1 84 ? 2.311 -11.985 0.269 1.00 76.69 84 LEU A CA 1
ATOM 641 C C . LEU A 1 84 ? 2.573 -12.503 1.696 1.00 76.69 84 LEU A C 1
ATOM 643 O O . LEU A 1 84 ? 2.253 -13.649 2.008 1.00 76.69 84 LEU A O 1
ATOM 647 N N . ILE A 1 85 ? 3.082 -11.652 2.594 1.00 76.31 85 ILE A N 1
ATOM 648 C CA . ILE A 1 85 ? 3.368 -12.010 3.996 1.00 76.31 85 ILE A CA 1
ATOM 649 C C . ILE A 1 85 ? 2.085 -12.140 4.833 1.00 76.31 85 ILE A C 1
ATOM 651 O O . ILE A 1 85 ? 1.997 -12.994 5.718 1.00 76.31 85 ILE A O 1
ATOM 655 N N . TYR A 1 86 ? 1.067 -11.325 4.564 1.00 69.75 86 TYR A N 1
ATOM 656 C CA . TYR A 1 86 ? -0.180 -11.312 5.334 1.00 69.75 86 TYR A CA 1
ATOM 657 C C . TYR A 1 86 ? -0.900 -12.687 5.429 1.00 69.75 86 TYR A C 1
ATOM 659 O O . TYR A 1 86 ? -1.204 -13.119 6.546 1.00 69.75 86 TYR A O 1
ATOM 667 N N . PRO A 1 87 ? -1.116 -13.451 4.335 1.00 63.81 87 PRO A N 1
ATOM 668 C CA . PRO A 1 87 ? -1.665 -14.809 4.418 1.00 63.81 87 PRO A CA 1
ATOM 669 C C . PRO A 1 87 ? -0.784 -15.804 5.178 1.00 63.81 87 PRO A C 1
ATOM 671 O O . PRO A 1 87 ? -1.323 -16.719 5.796 1.00 63.81 87 PRO A O 1
ATOM 674 N N . LEU A 1 88 ? 0.544 -15.655 5.125 1.00 59.31 88 LEU A N 1
ATOM 675 C CA . LEU A 1 88 ? 1.476 -16.538 5.836 1.00 59.31 88 LEU A CA 1
ATOM 676 C C . LEU A 1 88 ? 1.363 -16.364 7.354 1.00 59.31 88 LEU A C 1
ATOM 678 O O . LEU A 1 88 ? 1.447 -17.341 8.093 1.00 59.31 88 LEU A O 1
ATOM 682 N N . LYS A 1 89 ? 1.117 -15.135 7.819 1.00 58.19 89 LYS A N 1
ATOM 683 C CA . LYS A 1 89 ? 0.932 -14.830 9.242 1.00 58.19 89 LYS A CA 1
ATOM 684 C C . LYS A 1 89 ? -0.414 -15.323 9.790 1.00 58.19 89 LYS A C 1
ATOM 686 O O . LYS A 1 89 ? -0.463 -15.753 10.933 1.00 58.19 89 LYS A O 1
ATOM 691 N N . ASN A 1 90 ? -1.476 -15.305 8.981 1.00 56.97 90 ASN A N 1
ATOM 692 C CA . ASN A 1 90 ? -2.824 -15.751 9.374 1.00 56.97 90 ASN A CA 1
ATOM 693 C C . ASN A 1 90 ? -3.042 -17.280 9.299 1.00 56.97 90 ASN A C 1
ATOM 695 O O . ASN A 1 90 ? -4.163 -17.740 9.502 1.00 56.97 90 ASN A O 1
ATOM 699 N N . LYS A 1 91 ? -2.006 -18.064 8.960 1.00 50.19 91 LYS A N 1
ATOM 700 C CA . LYS A 1 91 ? -2.030 -19.541 8.954 1.00 50.19 91 LYS A CA 1
ATOM 701 C C . LYS A 1 91 ? -1.389 -20.190 10.197 1.00 50.19 91 LYS A C 1
ATOM 703 O O . LYS A 1 91 ? -1.326 -21.416 10.243 1.00 50.19 91 LYS A O 1
ATOM 708 N N . LYS A 1 92 ? -0.889 -19.401 11.152 1.00 42.00 92 LYS A N 1
ATOM 709 C CA . LYS A 1 92 ? -0.473 -19.870 12.486 1.00 42.00 92 LYS A CA 1
ATOM 710 C C . LYS A 1 92 ? -1.613 -19.694 13.475 1.00 42.00 92 LYS A C 1
ATOM 712 O O . LYS A 1 92 ? -1.671 -20.524 14.403 1.00 42.00 92 LYS A O 1
#